Protein AF-W6TVR8-F1 (afdb_monomer_lite)

InterPro domains:
  IPR001800 Lipoprotein, OspC-type [PF01441] (2-68)
  IPR036437 Outer surface protein C-like superfamily [G3DSA:1.20.120.240] (1-69)
  IPR036437 Outer surface protein C-like superfamily [SSF63515] (3-68)

Secondary structure (DSSP, 8-state):
--HHHHHHHHHHHHHHHHTTTTEEE-SSTT-EEE-TT--HHHHHHHHHHHHHHHHHHHHHHHHHHHTT-

Sequence (69 aa):
MGKVKEVHTLVKSVDELAKAIGKKIENDDDGFDDEADKNGSLIAGVFSIVRAVGDGLSKLDTSNISEKL

pLDDT: mean 90.19, std 12.39, range [46.81, 98.44]

Foldseek 3Di:
DDLVVVLVVLVVVVVVLVVCAQWDDDPDDDDTDGHHPPCPVSVVVNVVSVVVSVVSVVVVVVVVVVVVD

Structure (mmCIF, N/CA/C/O backbone):
data_AF-W6TVR8-F1
#
_entry.id   AF-W6TVR8-F1
#
loop_
_atom_site.group_PDB
_atom_site.id
_atom_site.type_symbol
_atom_site.label_atom_id
_atom_site.label_alt_id
_atom_site.label_comp_id
_atom_site.label_asym_id
_atom_site.label_entity_id
_atom_site.label_seq_id
_atom_site.pdbx_PDB_ins_code
_atom_site.Cartn_x
_atom_site.Cartn_y
_atom_site.Cartn_z
_atom_site.occupancy
_atom_site.B_iso_or_equiv
_atom_site.auth_seq_id
_atom_site.auth_comp_id
_atom_site.auth_asym_id
_atom_site.auth_atom_id
_atom_site.pdbx_PDB_model_num
ATOM 1 N N . MET A 1 1 ? -6.458 11.152 16.201 1.00 62.16 1 MET A N 1
ATOM 2 C CA . MET A 1 1 ? -6.914 10.807 14.831 1.00 62.16 1 MET A CA 1
ATOM 3 C C . MET A 1 1 ? -8.159 9.935 14.980 1.00 62.16 1 MET A C 1
ATOM 5 O O . MET A 1 1 ? -8.142 9.091 15.860 1.00 62.16 1 MET A O 1
ATOM 9 N N . GLY A 1 2 ? -9.246 10.155 14.233 1.00 86.19 2 GLY A N 1
ATOM 10 C CA . GLY A 1 2 ? -10.422 9.263 14.299 1.00 86.19 2 GLY A CA 1
ATOM 11 C C . GLY A 1 2 ? -10.211 7.981 13.482 1.00 86.19 2 GLY A C 1
ATOM 12 O O . GLY A 1 2 ? -9.505 8.041 12.478 1.00 86.19 2 GLY A O 1
ATOM 13 N N . LYS A 1 3 ? -10.844 6.857 13.860 1.00 88.44 3 LYS A N 1
ATOM 14 C CA . LYS A 1 3 ? -10.690 5.543 13.186 1.00 88.44 3 LYS A CA 1
ATOM 15 C C . LYS A 1 3 ? -10.965 5.605 11.673 1.00 88.44 3 LYS A C 1
ATOM 17 O O . LYS A 1 3 ? -10.193 5.088 10.878 1.00 88.44 3 LYS A O 1
ATOM 22 N N . VAL A 1 4 ? -12.017 6.321 11.262 1.00 92.81 4 VAL A N 1
ATOM 23 C CA . VAL A 1 4 ? -12.332 6.561 9.837 1.00 92.81 4 VAL A CA 1
ATOM 24 C C . VAL A 1 4 ? -11.208 7.323 9.132 1.00 92.81 4 VAL A C 1
ATOM 26 O O . VAL A 1 4 ? -10.828 6.994 8.012 1.00 92.81 4 VAL A O 1
ATOM 29 N N . LYS A 1 5 ? -10.653 8.344 9.798 1.00 94.12 5 LYS A N 1
ATOM 30 C CA . LYS A 1 5 ? -9.578 9.174 9.244 1.00 94.12 5 LYS A CA 1
ATOM 31 C C . LYS A 1 5 ? -8.291 8.366 9.056 1.00 94.12 5 LYS A C 1
ATOM 33 O O . LYS A 1 5 ? -7.598 8.588 8.074 1.00 94.12 5 LYS A O 1
ATOM 38 N N . GLU A 1 6 ? -7.998 7.432 9.958 1.00 94.31 6 GLU A N 1
ATOM 39 C CA . GLU A 1 6 ? -6.868 6.503 9.841 1.00 94.31 6 GLU A CA 1
ATOM 40 C C . GLU A 1 6 ? -7.014 5.579 8.626 1.00 94.31 6 GLU A C 1
ATOM 42 O O . GLU A 1 6 ? -6.128 5.559 7.773 1.00 94.31 6 GLU A O 1
ATOM 47 N N . VAL A 1 7 ? -8.159 4.900 8.484 1.00 96.00 7 VAL A N 1
ATOM 48 C CA . VAL A 1 7 ? -8.439 4.035 7.323 1.00 96.00 7 VAL A CA 1
ATOM 49 C C . VAL A 1 7 ? -8.326 4.817 6.012 1.00 96.00 7 VAL A C 1
ATOM 51 O O . VAL A 1 7 ? -7.673 4.370 5.073 1.00 96.00 7 VAL A O 1
ATOM 54 N N . HIS A 1 8 ? -8.900 6.019 5.957 1.00 96.00 8 HIS A N 1
ATOM 55 C CA . HIS A 1 8 ? -8.806 6.885 4.784 1.00 96.00 8 HIS A CA 1
ATOM 56 C C . HIS A 1 8 ? -7.357 7.296 4.461 1.00 96.00 8 HIS A C 1
ATOM 58 O O . HIS A 1 8 ? -6.978 7.332 3.292 1.00 96.00 8 HIS A O 1
ATOM 64 N N . THR A 1 9 ? -6.527 7.578 5.472 1.00 97.56 9 THR A N 1
ATOM 65 C CA . THR A 1 9 ? -5.099 7.865 5.265 1.00 97.56 9 THR A CA 1
ATOM 66 C C . THR A 1 9 ? -4.349 6.655 4.704 1.00 97.56 9 THR A C 1
ATOM 68 O O . THR A 1 9 ? -3.542 6.838 3.797 1.00 97.56 9 THR A O 1
ATOM 71 N N . LEU A 1 10 ? -4.634 5.437 5.176 1.00 97.81 10 LEU A N 1
ATOM 72 C CA . LEU A 1 10 ? -4.016 4.213 4.647 1.00 97.81 10 LEU A CA 1
ATOM 73 C C . LEU A 1 10 ? -4.413 3.939 3.192 1.00 97.81 10 LEU A C 1
ATOM 75 O O . LEU A 1 10 ? -3.573 3.547 2.388 1.00 97.81 10 LEU A O 1
ATOM 79 N N . VAL A 1 11 ? -5.674 4.185 2.825 1.00 97.56 11 VAL A N 1
ATOM 80 C CA . VAL A 1 11 ? -6.102 4.084 1.420 1.00 97.56 11 VAL A CA 1
ATOM 81 C C . VAL A 1 11 ? -5.345 5.103 0.563 1.00 97.56 11 VAL A C 1
ATOM 83 O O . VAL A 1 11 ? -4.787 4.732 -0.464 1.00 97.56 11 VAL A O 1
ATOM 86 N N . LYS A 1 12 ? -5.225 6.356 1.020 1.00 98.12 12 LYS A N 1
ATOM 87 C CA . LYS A 1 12 ? -4.456 7.387 0.302 1.00 98.12 12 LYS A CA 1
ATOM 88 C C . LYS A 1 12 ? -2.965 7.081 0.184 1.00 98.12 12 LYS A C 1
ATOM 90 O O . LYS A 1 12 ? -2.352 7.479 -0.799 1.00 98.12 12 LYS A O 1
ATOM 95 N N . SER A 1 13 ? -2.357 6.383 1.145 1.00 98.06 13 SER A N 1
ATOM 96 C CA . SER A 1 13 ? -0.940 6.027 1.025 1.00 98.06 13 SER A CA 1
ATOM 97 C C . SER A 1 13 ? -0.686 5.009 -0.089 1.00 98.06 13 SER A C 1
ATOM 99 O O . SER A 1 13 ? 0.428 4.951 -0.596 1.00 98.06 13 SER A O 1
ATOM 101 N N . VAL A 1 14 ? -1.692 4.228 -0.506 1.00 98.31 14 VAL A N 1
ATOM 102 C CA . VAL A 1 14 ? -1.570 3.337 -1.674 1.00 98.31 14 VAL A CA 1
ATOM 103 C C . VAL A 1 14 ? -1.390 4.141 -2.964 1.00 98.31 14 VAL A C 1
ATOM 105 O O . VAL A 1 14 ? -0.570 3.748 -3.790 1.00 98.31 14 VAL A O 1
ATOM 108 N N . ASP A 1 15 ? -2.068 5.283 -3.111 1.00 97.75 15 ASP A N 1
ATOM 109 C CA . ASP A 1 15 ? -1.900 6.166 -4.276 1.00 97.75 15 ASP A CA 1
ATOM 110 C C . ASP A 1 15 ? -0.468 6.716 -4.364 1.00 97.75 15 ASP A C 1
ATOM 112 O O . ASP A 1 15 ? 0.113 6.792 -5.445 1.00 97.75 15 ASP A O 1
ATOM 116 N N . GLU A 1 16 ? 0.133 7.063 -3.223 1.00 96.25 16 GLU A N 1
ATOM 117 C CA . GLU A 1 16 ? 1.530 7.510 -3.164 1.00 96.25 16 GLU A CA 1
ATOM 118 C C . GLU A 1 16 ? 2.508 6.368 -3.466 1.00 96.25 16 GLU A C 1
ATOM 120 O O . GLU A 1 16 ? 3.450 6.548 -4.235 1.00 96.25 16 GLU A O 1
ATOM 125 N N . LEU A 1 17 ? 2.256 5.165 -2.944 1.00 97.19 17 LEU A N 1
ATOM 126 C CA . LEU A 1 17 ? 3.068 3.981 -3.243 1.00 97.19 17 LEU A CA 1
ATOM 127 C C . LEU A 1 17 ? 2.956 3.548 -4.711 1.00 97.19 17 LEU A C 1
ATOM 129 O O . LEU A 1 17 ? 3.925 3.041 -5.270 1.00 97.19 17 LEU A O 1
ATOM 133 N N . ALA A 1 18 ? 1.816 3.784 -5.364 1.00 97.25 18 ALA A N 1
ATOM 134 C CA . ALA A 1 18 ? 1.655 3.521 -6.790 1.00 97.25 18 ALA A CA 1
ATOM 135 C C . ALA A 1 18 ? 2.593 4.386 -7.653 1.00 97.25 18 ALA A C 1
ATOM 137 O O . ALA A 1 18 ? 3.034 3.930 -8.707 1.00 97.25 18 ALA A O 1
ATOM 138 N N . LYS A 1 19 ? 2.970 5.590 -7.191 1.00 95.50 19 LYS A N 1
ATOM 139 C CA . LYS A 1 19 ? 3.958 6.444 -7.878 1.00 95.50 19 LYS A CA 1
ATOM 140 C C . LYS A 1 19 ? 5.369 5.843 -7.881 1.00 95.50 19 LYS A C 1
ATOM 142 O O . LYS A 1 19 ? 6.176 6.226 -8.721 1.00 95.50 19 LYS A O 1
ATOM 147 N N . ALA A 1 20 ? 5.655 4.896 -6.983 1.00 95.88 20 ALA A N 1
ATOM 148 C CA . ALA A 1 20 ? 6.938 4.197 -6.901 1.00 95.88 20 ALA A CA 1
ATOM 149 C C . ALA A 1 20 ? 7.014 2.937 -7.792 1.00 95.88 20 ALA A C 1
ATOM 151 O O . ALA A 1 20 ? 8.027 2.239 -7.788 1.00 95.88 20 ALA A O 1
ATOM 152 N N . ILE A 1 21 ? 5.962 2.609 -8.552 1.00 97.62 21 ILE A N 1
ATOM 15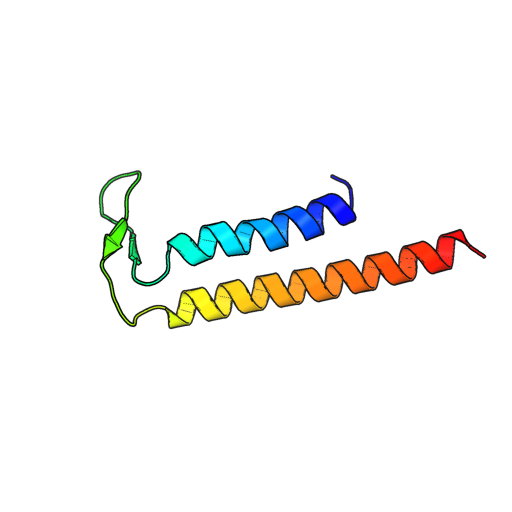3 C CA . ILE A 1 21 ? 5.995 1.477 -9.487 1.00 97.62 21 ILE A CA 1
ATOM 154 C C . ILE A 1 21 ? 7.013 1.755 -10.593 1.00 97.62 21 ILE A C 1
ATOM 156 O O . ILE A 1 21 ? 6.958 2.783 -11.264 1.00 97.62 21 ILE A O 1
ATOM 160 N N . GLY A 1 22 ? 7.912 0.796 -10.811 1.00 97.75 22 GLY A N 1
ATOM 161 C CA . GLY A 1 22 ? 8.966 0.911 -11.811 1.00 97.75 22 GLY A CA 1
ATOM 162 C C . GLY A 1 22 ? 10.050 1.908 -11.414 1.00 97.75 22 GLY A C 1
ATOM 163 O O . GLY A 1 22 ? 10.697 2.454 -12.302 1.00 97.75 22 GLY A O 1
ATOM 164 N N . LYS A 1 23 ? 10.207 2.184 -10.112 1.00 96.88 23 LYS A N 1
ATOM 165 C CA . LYS A 1 23 ? 11.171 3.142 -9.575 1.00 96.88 23 LYS A CA 1
ATOM 166 C C . LYS A 1 23 ? 12.126 2.499 -8.576 1.00 96.88 23 LYS A C 1
ATOM 168 O O . LYS A 1 23 ? 11.761 1.572 -7.850 1.00 96.88 23 LYS A O 1
ATOM 173 N N . LYS A 1 24 ? 13.328 3.058 -8.481 1.00 94.94 24 LYS A N 1
ATOM 174 C CA . LYS A 1 24 ? 14.277 2.833 -7.384 1.00 94.94 24 LYS A CA 1
ATOM 175 C C . LYS A 1 24 ? 14.667 4.174 -6.765 1.00 94.94 24 LYS A C 1
ATOM 177 O O . LYS A 1 24 ? 14.608 5.201 -7.432 1.00 94.94 24 LYS A O 1
ATOM 182 N N . ILE A 1 25 ? 15.079 4.151 -5.502 1.00 93.25 25 ILE A N 1
ATOM 183 C CA . ILE A 1 25 ? 15.616 5.335 -4.821 1.00 93.25 25 ILE A CA 1
ATOM 184 C C . ILE A 1 25 ? 16.922 5.741 -5.515 1.00 93.25 25 ILE A C 1
ATOM 186 O O . ILE A 1 25 ? 17.789 4.888 -5.746 1.00 93.25 25 ILE A O 1
ATOM 190 N N . GLU A 1 26 ? 17.029 7.013 -5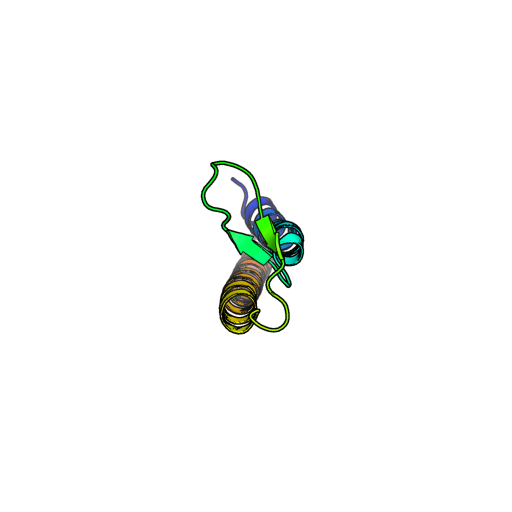.888 1.00 91.81 26 GLU A N 1
ATOM 191 C CA . GLU A 1 26 ? 18.276 7.586 -6.395 1.00 91.81 26 GLU A CA 1
ATOM 192 C C . GLU A 1 26 ? 19.248 7.872 -5.236 1.00 91.81 26 GLU A C 1
ATOM 194 O O . GLU A 1 26 ? 18.885 7.800 -4.067 1.00 91.81 26 GLU A O 1
ATOM 199 N N . ASN A 1 27 ? 20.512 8.162 -5.536 1.00 87.56 27 ASN A N 1
ATOM 200 C CA . ASN A 1 27 ? 21.518 8.438 -4.499 1.00 87.56 27 ASN A CA 1
ATOM 201 C C . ASN A 1 27 ? 21.536 9.915 -4.037 1.00 87.56 27 ASN A C 1
ATOM 203 O O . ASN A 1 27 ? 22.496 10.335 -3.397 1.00 87.56 27 ASN A O 1
ATOM 207 N N . ASP A 1 28 ? 20.499 10.670 -4.397 1.00 82.62 28 ASP A N 1
ATOM 208 C CA . ASP A 1 28 ? 20.204 12.055 -4.023 1.00 82.62 28 ASP A CA 1
ATOM 209 C C . ASP A 1 28 ? 18.883 12.091 -3.226 1.00 82.62 28 ASP A C 1
ATOM 211 O O . ASP A 1 28 ? 18.084 11.152 -3.263 1.00 82.62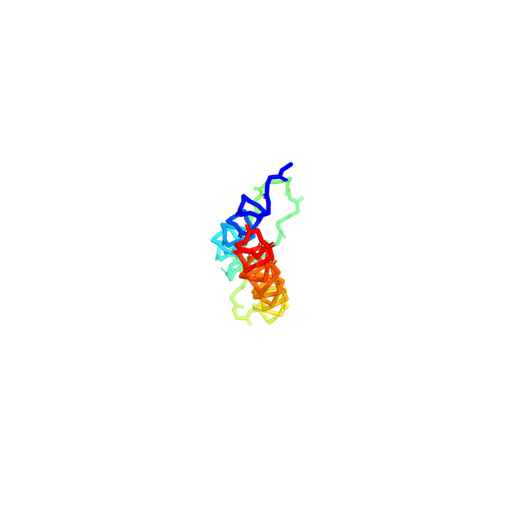 28 ASP A O 1
ATOM 215 N N . ASP A 1 29 ? 18.676 13.160 -2.457 1.00 72.94 29 ASP A N 1
ATOM 216 C CA . ASP A 1 29 ? 17.747 13.173 -1.318 1.00 72.94 29 ASP A CA 1
ATOM 217 C C . ASP A 1 29 ? 16.245 13.067 -1.671 1.00 72.94 29 ASP A C 1
ATOM 219 O O . ASP A 1 29 ? 15.459 12.733 -0.784 1.00 72.94 29 ASP A O 1
ATOM 223 N N . ASP A 1 30 ? 15.820 13.307 -2.921 1.00 74.00 30 ASP A N 1
ATOM 224 C CA . ASP A 1 30 ? 14.395 13.555 -3.222 1.00 74.00 30 ASP A CA 1
ATOM 225 C C . ASP A 1 30 ? 13.835 12.916 -4.514 1.00 74.00 30 ASP A C 1
ATOM 227 O O . ASP A 1 30 ? 12.673 13.168 -4.861 1.00 74.00 30 ASP A O 1
ATOM 231 N N . GLY A 1 31 ? 14.592 12.087 -5.239 1.00 85.12 31 GLY A N 1
ATOM 232 C CA . GLY A 1 31 ? 14.147 11.554 -6.532 1.00 85.12 31 GLY A CA 1
ATOM 233 C C . GLY A 1 31 ? 14.134 10.033 -6.680 1.00 85.12 31 GLY A C 1
ATOM 234 O O . GLY A 1 31 ? 14.431 9.242 -5.780 1.00 85.12 31 GLY A O 1
ATOM 235 N N . PHE A 1 32 ? 13.698 9.621 -7.868 1.00 93.06 32 PHE A N 1
ATOM 236 C CA . PHE A 1 32 ? 13.531 8.229 -8.247 1.00 93.06 32 PHE A CA 1
ATOM 237 C C . PHE A 1 32 ? 14.070 7.998 -9.656 1.00 93.06 32 PHE A C 1
ATOM 239 O O . PHE A 1 32 ? 13.577 8.595 -10.617 1.00 93.06 32 PHE A O 1
ATOM 246 N N . ASP A 1 33 ? 14.974 7.033 -9.782 1.00 94.69 33 ASP A N 1
ATOM 247 C CA . ASP A 1 33 ? 15.384 6.477 -11.070 1.00 94.69 33 ASP A CA 1
ATOM 248 C C . ASP A 1 33 ? 14.371 5.434 -11.562 1.00 94.69 33 ASP A C 1
ATOM 250 O O . ASP A 1 33 ? 13.652 4.816 -10.771 1.00 94.69 33 ASP A O 1
ATOM 254 N N . ASP A 1 34 ? 14.348 5.190 -12.873 1.00 96.19 34 ASP A N 1
ATOM 255 C CA . ASP A 1 34 ? 13.572 4.102 -13.473 1.00 96.19 34 ASP A CA 1
ATOM 256 C C . ASP A 1 34 ? 14.197 2.725 -13.166 1.00 96.19 34 ASP A C 1
ATOM 258 O O . ASP A 1 34 ? 15.390 2.502 -13.359 1.00 96.19 34 ASP A O 1
ATOM 262 N N . GLU A 1 35 ? 13.367 1.776 -12.733 1.00 96.44 35 GLU A N 1
ATOM 263 C CA . GLU A 1 35 ? 13.712 0.370 -12.488 1.00 96.44 35 GLU A CA 1
ATOM 264 C C . GLU A 1 35 ? 12.485 -0.512 -12.779 1.00 96.44 35 GLU A C 1
ATOM 266 O O . GLU A 1 35 ? 11.687 -0.858 -11.900 1.00 96.44 35 GLU A O 1
ATOM 271 N N . ALA A 1 36 ? 12.294 -0.849 -14.054 1.00 97.00 36 ALA A N 1
ATOM 272 C CA . ALA A 1 36 ? 11.156 -1.643 -14.504 1.00 97.00 36 ALA A CA 1
ATOM 273 C C . ALA A 1 36 ? 11.159 -3.072 -13.922 1.00 97.00 36 ALA A C 1
ATOM 275 O O . ALA A 1 36 ? 12.197 -3.652 -13.614 1.00 97.00 36 ALA A O 1
ATOM 276 N N . ASP A 1 37 ? 9.967 -3.662 -13.799 1.00 96.88 37 ASP A N 1
ATOM 277 C CA . ASP A 1 37 ? 9.756 -5.080 -13.463 1.00 96.88 37 ASP A CA 1
ATOM 278 C C . ASP A 1 37 ? 10.298 -5.558 -12.096 1.00 96.88 37 ASP A C 1
ATOM 280 O O . ASP A 1 37 ? 10.343 -6.762 -11.824 1.00 96.88 37 ASP A O 1
ATOM 284 N N . LYS A 1 38 ? 10.645 -4.639 -11.180 1.00 97.44 38 LYS A N 1
ATOM 285 C CA . LYS A 1 38 ? 11.136 -4.941 -9.815 1.00 97.44 38 LYS A CA 1
ATOM 286 C C . LYS A 1 38 ? 10.163 -4.569 -8.687 1.00 97.44 38 LYS A C 1
ATOM 288 O O . LYS A 1 38 ? 10.567 -4.268 -7.571 1.00 97.44 38 LYS A O 1
ATOM 293 N N . ASN A 1 39 ? 8.859 -4.681 -8.935 1.00 97.88 39 ASN A N 1
ATOM 294 C CA . ASN A 1 39 ? 7.812 -4.210 -8.010 1.00 97.88 39 ASN A CA 1
ATOM 295 C C . ASN A 1 39 ? 7.359 -5.227 -6.942 1.00 97.88 39 ASN A C 1
ATOM 297 O O . ASN A 1 39 ? 6.411 -4.962 -6.204 1.00 97.88 39 ASN A O 1
ATOM 301 N N . GLY A 1 40 ? 7.981 -6.406 -6.852 1.00 98.12 40 GLY A N 1
ATOM 302 C CA . GLY A 1 40 ? 7.491 -7.496 -5.993 1.00 98.12 40 GLY A CA 1
ATOM 303 C C . GLY A 1 40 ? 7.399 -7.128 -4.505 1.00 98.12 40 GLY A C 1
ATOM 304 O O . GLY A 1 40 ? 6.381 -7.389 -3.863 1.00 98.12 40 GLY A O 1
ATOM 305 N N . SER A 1 41 ? 8.431 -6.474 -3.963 1.00 97.56 41 SER A N 1
ATOM 306 C CA . SER A 1 41 ? 8.453 -6.006 -2.568 1.00 97.56 41 SER A CA 1
ATOM 307 C C . SER A 1 41 ? 7.440 -4.886 -2.316 1.00 97.56 41 SER A C 1
ATOM 309 O O . SER A 1 41 ? 6.750 -4.908 -1.297 1.00 97.56 41 SER A O 1
ATOM 311 N N . LEU A 1 42 ? 7.296 -3.953 -3.265 1.00 98.06 42 LEU A N 1
ATOM 312 C CA . LEU A 1 42 ? 6.305 -2.878 -3.211 1.00 98.06 42 LEU A CA 1
ATOM 313 C C . LEU A 1 42 ? 4.880 -3.445 -3.119 1.00 98.06 42 LEU A C 1
ATOM 315 O O . LEU A 1 42 ? 4.122 -3.060 -2.229 1.00 98.06 42 LEU A O 1
ATOM 319 N N . ILE A 1 43 ? 4.533 -4.415 -3.971 1.00 98.06 43 ILE A N 1
ATOM 320 C CA . ILE A 1 43 ? 3.209 -5.059 -3.967 1.00 98.06 43 ILE A CA 1
ATOM 321 C C . ILE A 1 43 ? 2.957 -5.805 -2.648 1.00 98.06 43 ILE A C 1
ATOM 323 O O . ILE A 1 43 ? 1.858 -5.718 -2.099 1.00 98.06 43 ILE A O 1
ATOM 327 N N . ALA A 1 44 ? 3.960 -6.495 -2.094 1.00 98.44 44 ALA A N 1
ATOM 328 C CA . ALA A 1 44 ? 3.831 -7.160 -0.794 1.00 98.44 44 ALA A CA 1
ATOM 329 C C . ALA A 1 44 ? 3.572 -6.158 0.352 1.00 98.44 44 ALA A C 1
ATOM 331 O O . ALA A 1 44 ? 2.750 -6.415 1.242 1.00 98.44 44 ALA A O 1
ATOM 332 N N . GLY A 1 45 ? 4.225 -4.993 0.307 1.00 98.31 45 GLY A N 1
ATOM 333 C CA . GLY A 1 45 ? 3.974 -3.885 1.229 1.00 98.31 45 GLY A CA 1
ATOM 334 C C . GLY A 1 45 ? 2.557 -3.321 1.091 1.00 98.31 45 GLY A C 1
ATOM 335 O O . GLY A 1 45 ? 1.825 -3.251 2.079 1.00 98.31 45 GLY A O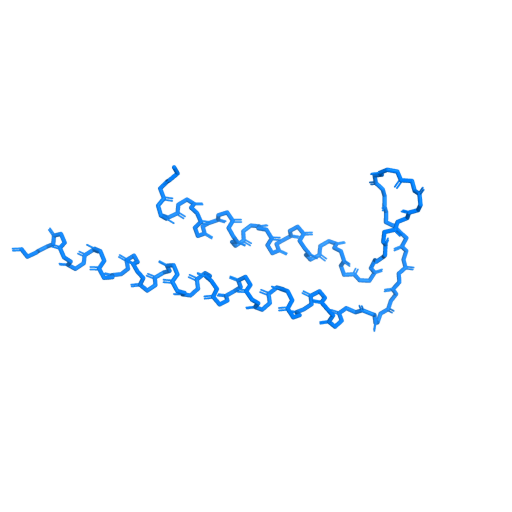 1
ATOM 336 N N . VAL A 1 46 ? 2.126 -3.005 -0.136 1.00 98.38 46 VAL A N 1
ATOM 337 C CA . VAL A 1 46 ? 0.763 -2.517 -0.426 1.00 98.38 46 VAL A CA 1
ATOM 338 C C . VAL A 1 46 ? -0.296 -3.520 0.033 1.00 98.38 46 VAL A C 1
ATOM 340 O O . VAL A 1 46 ? -1.277 -3.134 0.665 1.00 98.38 46 VAL A O 1
ATOM 343 N N . PHE A 1 47 ? -0.087 -4.816 -0.195 1.00 98.19 47 PHE A N 1
ATOM 344 C CA . PHE A 1 47 ? -1.002 -5.854 0.278 1.00 98.19 47 PHE A CA 1
ATOM 345 C C . PHE A 1 47 ? -1.140 -5.868 1.809 1.00 98.19 47 PHE A C 1
ATOM 347 O O . PHE A 1 47 ? -2.241 -6.051 2.334 1.00 98.19 47 PHE A O 1
ATOM 354 N N . SER A 1 48 ? -0.047 -5.616 2.534 1.00 98.31 48 SER A N 1
ATOM 355 C CA . SER A 1 48 ? -0.070 -5.497 3.997 1.00 98.31 48 SER A CA 1
ATOM 356 C C . SER A 1 48 ? -0.891 -4.283 4.457 1.00 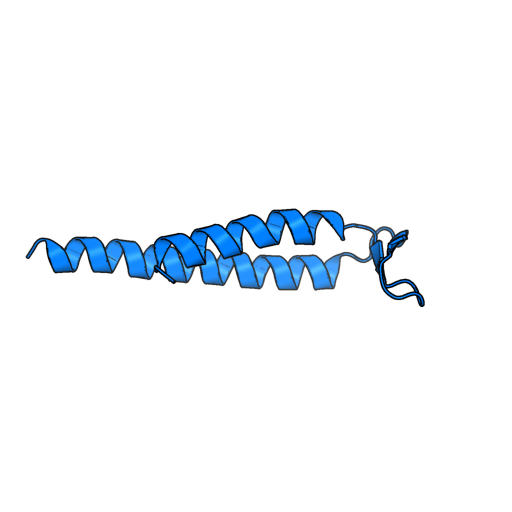98.31 48 SER A C 1
ATOM 358 O O . SER A 1 48 ? -1.661 -4.393 5.411 1.00 98.31 48 SER A O 1
ATOM 360 N N . ILE A 1 49 ? -0.803 -3.156 3.739 1.00 98.19 49 ILE A N 1
ATOM 361 C CA . ILE A 1 49 ? -1.620 -1.955 3.994 1.00 98.19 49 ILE A CA 1
ATOM 362 C C . ILE A 1 49 ? -3.103 -2.234 3.728 1.00 98.19 49 ILE A C 1
ATOM 364 O O . ILE A 1 49 ? -3.947 -1.911 4.562 1.00 98.19 49 ILE A O 1
ATOM 368 N N . VAL A 1 50 ? -3.438 -2.878 2.606 1.00 97.69 50 VAL A N 1
ATOM 369 C CA . VAL A 1 50 ? -4.829 -3.232 2.267 1.00 97.69 50 VAL A CA 1
ATOM 370 C C . VAL A 1 50 ? -5.433 -4.175 3.311 1.00 97.69 50 VAL A C 1
ATOM 372 O O . VAL A 1 50 ? -6.595 -4.018 3.689 1.00 97.69 50 VAL A O 1
ATOM 375 N N . ARG A 1 51 ? -4.646 -5.115 3.846 1.00 98.06 51 ARG A N 1
ATOM 376 C CA . ARG A 1 51 ? -5.087 -5.961 4.962 1.00 98.06 51 ARG A CA 1
ATOM 377 C C . ARG A 1 51 ? -5.390 -5.133 6.215 1.00 98.06 51 ARG A C 1
ATOM 379 O O . ARG A 1 51 ? -6.447 -5.315 6.811 1.00 98.06 51 ARG A O 1
ATOM 386 N N . ALA A 1 52 ? -4.518 -4.187 6.567 1.00 97.19 52 ALA A N 1
ATOM 387 C CA . ALA A 1 52 ? -4.743 -3.288 7.700 1.00 97.19 52 ALA A CA 1
ATOM 388 C C . ALA A 1 52 ? -5.997 -2.409 7.518 1.00 97.19 52 ALA A C 1
ATOM 390 O O . ALA A 1 52 ? -6.734 -2.181 8.478 1.00 97.19 52 ALA A O 1
ATOM 391 N N . VAL A 1 53 ? -6.287 -1.968 6.288 1.00 97.50 53 VAL A N 1
ATOM 392 C CA . VAL A 1 53 ? -7.546 -1.287 5.939 1.00 97.50 53 VAL A CA 1
ATOM 393 C C . VAL A 1 53 ? -8.753 -2.192 6.207 1.00 97.50 53 VAL A C 1
ATOM 395 O O . VAL A 1 53 ? -9.700 -1.750 6.858 1.00 97.50 53 VAL A O 1
ATOM 398 N N . GLY A 1 54 ? -8.713 -3.457 5.774 1.00 96.44 54 GLY A N 1
ATOM 399 C CA . GLY A 1 54 ? -9.781 -4.432 6.032 1.00 96.44 54 GLY A CA 1
ATOM 400 C C . GLY A 1 54 ? -10.039 -4.666 7.527 1.00 96.44 54 GLY A C 1
ATOM 401 O O . GLY A 1 54 ? -11.192 -4.647 7.974 1.00 96.44 54 GLY A O 1
ATOM 402 N N . ASP A 1 55 ? -8.975 -4.794 8.321 1.00 95.75 55 ASP A N 1
ATOM 403 C CA . ASP A 1 55 ? -9.073 -4.919 9.781 1.00 95.75 55 ASP A CA 1
ATOM 404 C C . ASP A 1 55 ? -9.659 -3.650 10.423 1.00 95.75 55 ASP A C 1
ATOM 406 O O . ASP A 1 55 ? -10.474 -3.722 11.348 1.00 95.75 55 ASP A O 1
ATOM 410 N N . GLY A 1 56 ? -9.256 -2.474 9.933 1.00 93.69 56 GLY A N 1
ATOM 411 C CA . GLY A 1 56 ? -9.756 -1.179 10.391 1.00 93.69 56 GLY A CA 1
ATOM 412 C C . GLY A 1 56 ? -11.251 -0.992 10.125 1.00 93.69 56 GLY A C 1
ATOM 413 O O . GLY A 1 56 ? -11.980 -0.560 11.021 1.00 93.69 56 GLY A O 1
ATOM 414 N N . LEU A 1 57 ? -11.721 -1.372 8.934 1.00 94.06 57 LEU A N 1
ATOM 415 C CA . LEU A 1 57 ? -13.141 -1.337 8.569 1.00 94.06 57 LEU A CA 1
ATOM 416 C C . LEU A 1 57 ? -13.971 -2.297 9.430 1.00 94.06 57 LEU A C 1
ATOM 418 O O . LEU A 1 57 ? -14.985 -1.888 9.991 1.00 94.06 57 LEU A O 1
ATOM 422 N N . SER A 1 58 ? -13.490 -3.523 9.649 1.00 91.81 58 SER A N 1
ATOM 423 C CA . SER A 1 58 ? -14.178 -4.516 10.494 1.00 91.81 58 SER A CA 1
ATOM 424 C C . SER A 1 58 ? -14.371 -4.023 11.940 1.00 91.81 58 SER A C 1
ATOM 426 O O . SER A 1 58 ? -15.415 -4.224 12.570 1.00 91.81 58 SER A O 1
ATOM 428 N N . LYS A 1 59 ? -13.371 -3.315 12.483 1.00 89.19 59 LYS A N 1
ATOM 429 C CA . LYS A 1 59 ? -13.446 -2.675 13.810 1.00 89.19 59 LYS A CA 1
ATOM 430 C C . LYS A 1 59 ? -14.392 -1.472 13.848 1.00 89.19 59 LYS A C 1
ATOM 432 O O . LYS A 1 59 ? -14.859 -1.099 14.925 1.00 89.19 59 LYS A O 1
ATOM 437 N N . LEU A 1 60 ? -14.629 -0.822 12.713 1.00 89.19 60 LEU A N 1
ATOM 438 C CA . LEU A 1 60 ? -15.560 0.296 12.617 1.00 89.19 60 LEU A CA 1
ATOM 439 C C . LEU A 1 60 ? -17.008 -0.199 12.532 1.00 89.19 60 LEU A C 1
ATOM 441 O O . LEU A 1 60 ? -17.861 0.325 13.246 1.00 89.19 60 LEU A O 1
ATOM 445 N N . ASP A 1 61 ? -17.263 -1.244 11.743 1.00 81.88 61 ASP A N 1
ATOM 446 C CA . ASP A 1 61 ? -18.586 -1.872 11.640 1.00 81.88 61 ASP A CA 1
ATOM 447 C C . ASP A 1 61 ? -19.080 -2.373 13.001 1.00 81.88 61 ASP A C 1
ATOM 449 O O . ASP A 1 61 ? -20.215 -2.112 13.397 1.00 81.88 61 ASP A O 1
ATOM 453 N N . THR A 1 62 ? -18.200 -3.014 13.772 1.00 76.38 62 THR A N 1
ATOM 454 C CA . THR A 1 62 ? -18.514 -3.476 15.136 1.00 76.38 62 THR A CA 1
ATOM 455 C C . THR A 1 62 ? -18.776 -2.325 16.113 1.00 76.38 62 THR A C 1
ATOM 457 O O . THR A 1 62 ? -19.698 -2.417 16.921 1.00 76.38 62 THR A O 1
ATOM 460 N N . SER A 1 63 ? -18.037 -1.214 16.002 1.00 73.69 63 SER A N 1
ATOM 461 C CA . SER A 1 63 ? -18.244 -0.004 16.817 1.00 73.69 63 SER A CA 1
ATOM 462 C C . SER A 1 63 ? -19.640 0.601 16.616 1.00 73.69 63 SER A C 1
ATOM 464 O O . SER A 1 63 ? -20.295 0.982 17.585 1.00 73.69 63 SER A O 1
ATOM 466 N N . ASN A 1 64 ? -20.119 0.645 15.368 1.00 64.31 64 ASN A N 1
ATOM 467 C CA . ASN A 1 64 ? -21.439 1.183 15.023 1.00 64.31 64 ASN A CA 1
ATOM 468 C C . ASN A 1 64 ? -22.600 0.306 15.525 1.00 64.31 64 ASN A C 1
ATOM 470 O O . ASN A 1 64 ? -23.713 0.802 15.704 1.00 64.31 64 ASN A O 1
ATOM 474 N N . ILE A 1 65 ? -22.361 -0.994 15.727 1.00 61.38 65 ILE A N 1
ATOM 475 C CA . ILE A 1 65 ? -23.346 -1.917 16.307 1.00 61.38 65 ILE A CA 1
ATOM 476 C C . ILE A 1 65 ? -23.397 -1.744 17.830 1.00 61.38 65 ILE A C 1
ATOM 478 O O . ILE A 1 65 ? -24.488 -1.695 18.392 1.00 61.38 65 ILE A O 1
ATOM 482 N N . SER A 1 66 ? -22.245 -1.593 18.494 1.00 62.03 66 SER A N 1
ATOM 483 C CA . SER A 1 66 ? -22.184 -1.405 19.951 1.00 62.03 66 SER A CA 1
ATOM 484 C C . SER A 1 66 ? -22.757 -0.073 20.445 1.00 62.03 66 SER A C 1
ATOM 486 O O . SER A 1 66 ? -23.204 -0.014 21.580 1.00 62.03 66 SER A O 1
ATOM 488 N N . GLU A 1 67 ? -22.771 0.982 19.624 1.00 59.22 67 GLU A N 1
ATOM 489 C CA . GLU A 1 67 ? -23.400 2.268 19.984 1.00 59.22 67 GLU A CA 1
ATOM 490 C C . GLU A 1 67 ? -24.937 2.263 19.848 1.00 59.22 67 GLU A C 1
ATOM 492 O O . GLU A 1 67 ? -25.592 3.200 20.301 1.00 59.22 67 GLU A O 1
ATOM 497 N N . LYS A 1 68 ? -25.528 1.241 19.210 1.00 54.12 68 LYS A N 1
ATOM 498 C CA . LYS A 1 68 ? -26.979 1.144 18.951 1.00 54.12 68 LYS A CA 1
ATOM 499 C C . LYS A 1 68 ? -27.742 0.220 19.916 1.00 54.12 68 LYS A C 1
ATOM 501 O O . LYS A 1 68 ? -28.951 0.064 19.738 1.00 54.12 68 LYS A O 1
ATOM 506 N N . LEU A 1 69 ? -27.061 -0.390 20.885 1.00 46.81 69 LEU A N 1
ATOM 507 C CA . LEU A 1 69 ? -27.619 -1.262 21.931 1.00 46.81 69 LEU A CA 1
ATOM 508 C C . LEU A 1 69 ? -27.550 -0.565 23.291 1.00 46.81 69 LEU A C 1
ATOM 510 O O . LEU A 1 69 ? -28.507 -0.750 24.073 1.00 46.81 69 LEU A O 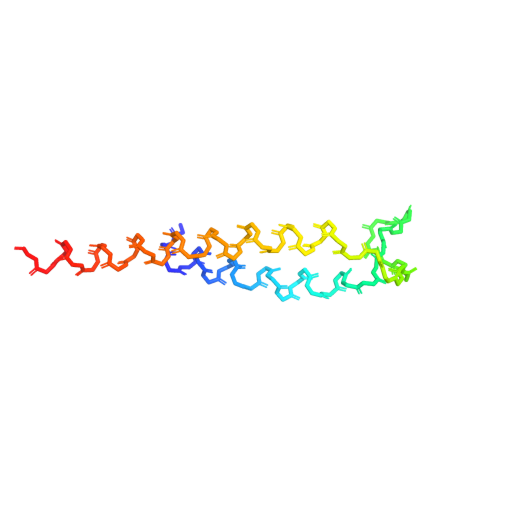1
#

Organism: NCBI:txid1432657

Radius of gyration: 16.55 Å; chains: 1; bounding box: 49×21×36 Å